Protein AF-A0A960G2E0-F1 (afdb_monomer_lite)

Secondary structure (DSSP, 8-state):
-------------------S-B-TTT--B-------PPP-PPPPPHHHHHHHHHHHHHHHHHHHHHHHHHHHHHHHHHHHHHHHHHHHHHHHHHHHHHHHHHHHS-HHHHHHHHHHHHHHHHTT-

Foldseek 3Di:
DDDDDDDPPPDPDPPDDDPQCADPPPRDRDDPPPPDDPDPDPDQDPVNVVVVVVVVVVVVVVVVVVVVVVVVVVVVVVVVVVVVVVLVVLCVVLVVLCVVCVVVVVNPVSVVVSVVSVVVSVVVD

pLDDT: mean 80.34, std 16.74, range [38.03, 98.5]

Radius of gyration: 35.33 Å; chains: 1; bounding box: 65×40×93 Å

Structure (mmCIF, N/CA/C/O backbone):
data_AF-A0A960G2E0-F1
#
_entry.id   AF-A0A960G2E0-F1
#
loop_
_atom_site.group_PDB
_atom_site.id
_atom_site.type_symbol
_atom_site.label_atom_id
_atom_site.label_alt_id
_atom_site.label_comp_id
_atom_site.label_asym_id
_atom_site.label_entity_id
_atom_site.label_seq_id
_atom_site.pdbx_PDB_ins_code
_atom_site.Cartn_x
_atom_site.Cartn_y
_atom_site.Cartn_z
_atom_site.occupancy
_atom_site.B_iso_or_equiv
_atom_site.auth_seq_id
_atom_site.auth_comp_id
_atom_site.auth_asym_id
_atom_site.auth_atom_id
_atom_site.pdbx_PDB_model_num
ATOM 1 N N . MET A 1 1 ? 35.793 22.614 27.123 1.00 38.03 1 MET A N 1
ATOM 2 C CA . MET A 1 1 ? 36.351 21.886 25.971 1.00 38.03 1 MET A CA 1
ATOM 3 C C . MET A 1 1 ? 36.308 20.424 26.367 1.00 38.03 1 MET A C 1
ATOM 5 O O . MET A 1 1 ? 37.027 20.100 27.298 1.00 38.03 1 MET A O 1
ATOM 9 N N . SER A 1 2 ? 35.412 19.652 25.732 1.00 42.53 2 SER A N 1
ATOM 10 C CA . SER A 1 2 ? 35.364 18.174 25.719 1.00 42.53 2 SER A CA 1
ATOM 11 C C . SER A 1 2 ? 35.078 17.459 27.055 1.00 42.53 2 SER A C 1
ATOM 13 O O . SER A 1 2 ? 35.540 17.889 28.098 1.00 42.53 2 SER A O 1
ATOM 15 N N . GLU A 1 3 ? 34.338 16.358 27.145 1.00 47.69 3 GLU A N 1
ATOM 16 C CA . GLU A 1 3 ? 33.531 15.576 26.203 1.00 47.69 3 GLU A CA 1
ATOM 17 C C . GLU A 1 3 ? 32.685 14.596 27.044 1.00 47.69 3 GLU A C 1
ATOM 19 O O . GLU A 1 3 ? 32.995 14.330 28.204 1.00 47.69 3 GLU A O 1
ATOM 24 N N . PHE A 1 4 ? 31.604 14.117 26.438 1.00 47.75 4 PHE A N 1
ATOM 25 C CA . PHE A 1 4 ? 30.737 13.010 26.841 1.00 47.75 4 PHE A CA 1
ATOM 26 C C . PHE A 1 4 ? 31.494 11.789 27.400 1.00 47.75 4 PHE A C 1
ATOM 28 O O . PHE A 1 4 ? 32.521 11.417 26.845 1.00 47.75 4 PHE A O 1
ATOM 35 N N . ASP A 1 5 ? 30.973 11.152 28.456 1.00 53.62 5 ASP A N 1
ATOM 36 C CA . ASP A 1 5 ? 30.267 9.856 28.376 1.00 53.62 5 ASP A CA 1
ATOM 37 C C . ASP A 1 5 ? 29.982 9.342 29.802 1.00 53.62 5 ASP A C 1
ATOM 39 O O . ASP A 1 5 ? 30.897 8.996 30.550 1.00 53.62 5 ASP A O 1
ATOM 43 N N . GLN A 1 6 ? 28.714 9.314 30.217 1.00 51.78 6 GLN A N 1
ATOM 44 C CA . GLN A 1 6 ? 28.310 8.478 31.345 1.00 51.78 6 GLN A CA 1
ATOM 45 C C . GLN A 1 6 ? 26.922 7.911 31.054 1.00 51.78 6 GLN A C 1
ATOM 47 O O . GLN A 1 6 ? 25.885 8.494 31.363 1.00 51.78 6 GLN A O 1
ATOM 52 N N . ASP A 1 7 ? 26.975 6.797 30.334 1.00 54.59 7 ASP A N 1
ATOM 53 C CA . ASP A 1 7 ? 25.972 5.753 30.174 1.00 54.59 7 ASP A CA 1
ATOM 54 C C . ASP A 1 7 ? 24.976 5.662 31.355 1.00 54.59 7 ASP A C 1
ATOM 56 O O . ASP A 1 7 ? 25.389 5.354 32.477 1.00 54.59 7 ASP A O 1
ATOM 60 N N . PRO A 1 8 ? 23.659 5.882 31.158 1.00 47.94 8 PRO A N 1
ATOM 61 C CA . PRO A 1 8 ? 22.655 5.520 32.143 1.00 47.94 8 PRO A CA 1
ATOM 62 C C . PRO A 1 8 ? 22.248 4.050 31.961 1.00 47.94 8 PRO A C 1
ATOM 64 O O . PRO A 1 8 ? 21.064 3.722 31.907 1.00 47.94 8 PRO A O 1
ATOM 67 N N . GLY A 1 9 ? 23.223 3.145 31.912 1.00 50.69 9 GLY A N 1
ATOM 68 C CA . GLY A 1 9 ? 23.051 1.718 32.166 1.00 50.69 9 GLY A CA 1
ATOM 69 C C . GLY A 1 9 ? 22.855 1.461 33.661 1.00 50.69 9 GLY A C 1
ATOM 70 O O . GLY A 1 9 ? 23.599 0.697 34.271 1.00 50.69 9 GLY A O 1
ATOM 71 N N . ALA A 1 10 ? 21.892 2.148 34.283 1.00 51.44 10 ALA A N 1
ATOM 72 C CA . ALA A 1 10 ? 21.520 1.931 35.673 1.00 51.44 10 ALA A CA 1
ATOM 73 C C . ALA A 1 10 ? 20.707 0.635 35.767 1.00 51.44 10 ALA A C 1
ATOM 75 O O . ALA A 1 10 ? 19.487 0.640 35.640 1.00 51.44 10 ALA A O 1
ATOM 76 N N . GLU A 1 11 ? 21.450 -0.459 35.917 1.00 56.25 11 GLU A N 1
ATOM 77 C CA . GLU A 1 11 ? 21.071 -1.744 36.496 1.00 56.25 11 GLU A CA 1
ATOM 78 C C . GLU A 1 11 ? 19.565 -2.048 36.504 1.00 56.25 11 GLU A C 1
ATOM 80 O O . GLU A 1 11 ? 18.837 -1.724 37.446 1.00 56.25 11 GLU A O 1
ATOM 85 N N . GLU A 1 12 ? 19.108 -2.787 35.489 1.00 60.53 12 GLU A N 1
ATOM 86 C CA . GLU A 1 12 ? 17.936 -3.648 35.639 1.00 60.53 12 GLU A CA 1
ATOM 87 C C . GLU A 1 12 ? 18.272 -4.730 36.676 1.00 60.53 12 GLU A C 1
ATOM 89 O O . GL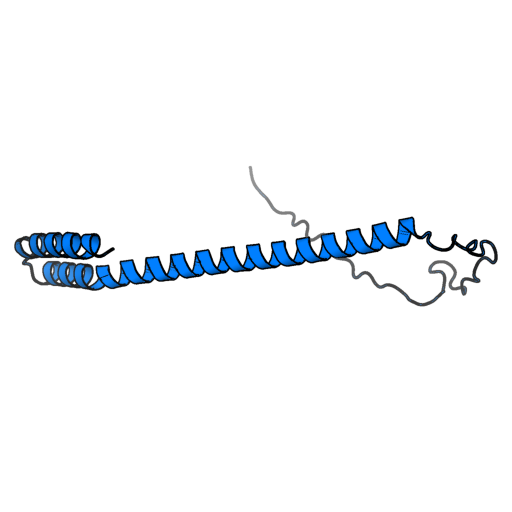U A 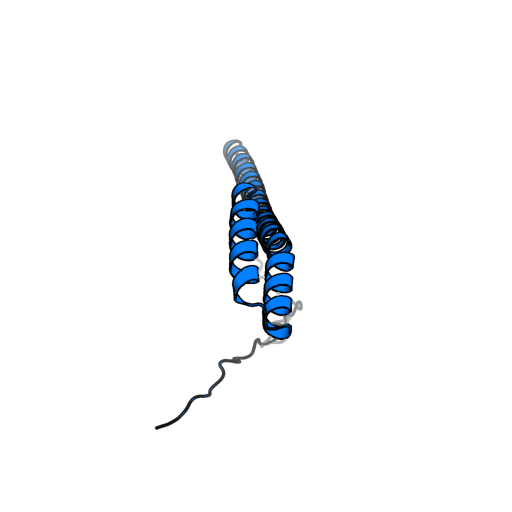1 12 ? 18.653 -5.859 36.359 1.00 60.53 12 GLU A O 1
ATOM 94 N N . GLY A 1 13 ? 18.181 -4.357 37.952 1.00 57.16 13 GLY A N 1
ATOM 95 C CA . GLY A 1 13 ? 18.314 -5.274 39.067 1.00 57.16 13 GLY A CA 1
ATOM 96 C C . GLY A 1 13 ? 17.309 -6.407 38.897 1.00 57.16 13 GLY A C 1
ATOM 97 O O . GLY A 1 13 ? 16.103 -6.178 38.771 1.00 57.16 13 GLY A O 1
ATOM 98 N N . VAL A 1 14 ? 17.807 -7.643 38.881 1.00 63.34 14 VAL A N 1
ATOM 99 C CA . VAL A 1 14 ? 16.985 -8.850 38.800 1.00 63.34 14 VAL A CA 1
ATOM 100 C C . VAL A 1 14 ? 15.958 -8.818 39.932 1.00 63.34 14 VAL A C 1
ATOM 102 O O . VAL A 1 14 ? 16.288 -8.987 41.107 1.00 63.34 14 VAL A O 1
ATOM 105 N N . ARG A 1 15 ? 14.686 -8.602 39.586 1.00 61.41 15 ARG A N 1
ATOM 106 C CA . ARG A 1 15 ? 13.587 -8.560 40.554 1.00 61.41 15 ARG A CA 1
ATOM 107 C C . ARG A 1 15 ? 13.199 -9.981 40.957 1.00 61.41 15 ARG A C 1
ATOM 109 O O . ARG A 1 15 ? 12.254 -10.564 40.427 1.00 61.41 15 ARG A O 1
ATOM 116 N N . VAL A 1 16 ? 13.940 -10.557 41.900 1.00 64.50 16 VAL A N 1
ATOM 117 C CA . VAL A 1 16 ? 13.615 -11.866 42.477 1.00 64.50 16 VAL A CA 1
ATOM 118 C C . VAL A 1 16 ? 12.428 -11.704 43.421 1.00 64.50 16 VAL A C 1
ATOM 120 O O . VAL A 1 16 ? 12.541 -11.161 44.516 1.00 64.50 16 VAL A O 1
ATOM 123 N N . THR A 1 17 ? 11.261 -12.172 42.986 1.00 55.69 17 THR A N 1
ATOM 124 C CA .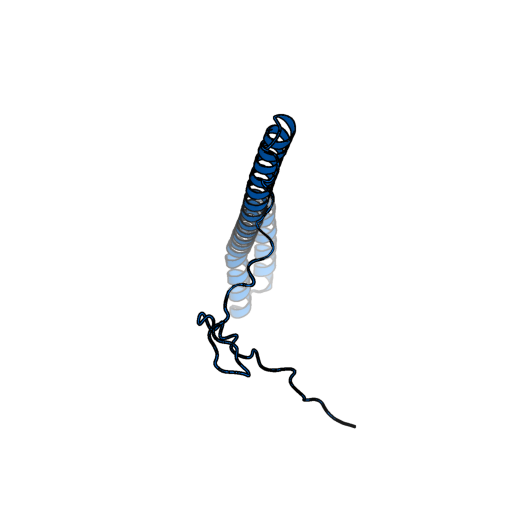 THR A 1 17 ? 10.076 -12.255 43.846 1.00 55.69 17 THR A CA 1
ATOM 125 C C . THR A 1 17 ? 10.190 -13.527 44.686 1.00 55.69 17 THR A C 1
ATOM 127 O O . THR A 1 17 ? 9.893 -14.618 44.192 1.00 55.69 17 THR A O 1
ATOM 130 N N . ASP A 1 18 ? 10.666 -13.417 45.930 1.00 69.69 18 ASP A N 1
ATOM 131 C CA . ASP A 1 18 ? 10.713 -14.562 46.847 1.00 69.69 18 ASP A CA 1
ATOM 132 C C . ASP A 1 18 ? 9.281 -14.959 47.253 1.00 69.69 18 ASP A C 1
ATOM 134 O O . ASP A 1 18 ? 8.505 -14.150 47.762 1.00 69.69 18 ASP A O 1
ATOM 138 N N . LYS A 1 19 ? 8.906 -16.213 46.971 1.00 62.25 19 LYS A N 1
ATOM 139 C CA . LYS A 1 19 ? 7.577 -16.775 47.269 1.00 62.25 19 LYS A CA 1
ATOM 140 C C . LYS A 1 19 ? 7.466 -17.331 48.691 1.00 62.25 19 LYS A C 1
ATOM 142 O O . LYS A 1 19 ? 6.408 -17.841 49.066 1.00 62.25 19 LYS A O 1
ATOM 147 N N . ARG A 1 20 ? 8.539 -17.297 49.480 1.00 69.44 20 ARG A N 1
ATOM 148 C CA . ARG A 1 20 ? 8.524 -17.753 50.869 1.00 69.44 20 ARG A CA 1
ATOM 149 C C . ARG A 1 20 ? 7.835 -16.684 51.711 1.00 69.44 20 ARG A C 1
ATOM 151 O O . ARG A 1 20 ? 8.197 -15.516 51.663 1.00 69.44 20 ARG A O 1
ATOM 158 N N . ARG A 1 21 ? 6.834 -17.082 52.504 1.00 63.78 21 ARG A N 1
ATOM 159 C CA . ARG A 1 21 ? 6.158 -16.223 53.500 1.00 63.78 21 ARG A CA 1
ATOM 160 C C . ARG A 1 21 ? 7.074 -15.938 54.698 1.00 63.78 21 ARG A C 1
ATOM 162 O O . ARG A 1 21 ? 6.665 -16.107 55.840 1.00 63.78 21 ARG A O 1
ATOM 169 N N . ILE A 1 22 ? 8.328 -15.600 54.442 1.00 65.69 22 ILE A N 1
ATOM 170 C CA . ILE A 1 22 ? 9.354 -15.389 55.453 1.00 65.69 22 ILE A CA 1
ATOM 171 C C . ILE A 1 22 ? 9.765 -13.931 55.365 1.00 65.69 22 ILE A C 1
ATOM 173 O O . ILE A 1 22 ? 9.978 -13.395 54.279 1.00 65.69 22 ILE A O 1
ATOM 177 N N . ASP A 1 23 ? 9.804 -13.281 56.514 1.00 69.25 23 ASP A N 1
ATOM 178 C CA . ASP A 1 23 ? 10.197 -11.891 56.594 1.00 69.25 23 ASP A CA 1
ATOM 179 C C . ASP A 1 23 ? 11.716 -11.726 56.365 1.00 69.25 23 ASP A C 1
ATOM 181 O O . ASP A 1 23 ? 12.500 -12.453 56.985 1.00 69.25 23 ASP A O 1
ATOM 185 N N . PRO A 1 24 ? 12.153 -10.806 55.483 1.00 66.31 24 PRO A N 1
ATOM 186 C CA . PRO A 1 24 ? 13.551 -10.711 55.070 1.00 66.31 24 PRO A CA 1
ATOM 187 C C . PRO A 1 24 ? 14.499 -10.165 56.149 1.00 66.31 24 PRO A C 1
ATOM 189 O O . PRO A 1 24 ? 15.700 -10.392 56.033 1.00 66.31 24 PRO A O 1
ATOM 192 N N . GLU A 1 25 ? 14.006 -9.488 57.193 1.00 66.69 25 GLU A N 1
ATOM 193 C CA . GLU A 1 25 ? 14.865 -8.951 58.264 1.00 66.69 25 GLU A CA 1
ATOM 194 C C . GLU A 1 25 ? 14.934 -9.873 59.485 1.00 66.69 25 GLU A C 1
ATOM 196 O O . GLU A 1 25 ? 15.926 -9.885 60.211 1.00 66.69 25 GLU A O 1
ATOM 201 N N . THR A 1 26 ? 13.890 -10.673 59.710 1.00 69.00 26 THR A N 1
ATOM 202 C CA . THR A 1 26 ? 13.737 -11.453 60.950 1.00 69.00 26 THR A CA 1
ATOM 203 C C . THR A 1 26 ? 13.759 -12.966 60.744 1.00 69.00 26 THR A C 1
ATOM 205 O O . THR A 1 26 ? 13.889 -13.710 61.715 1.00 69.00 26 THR A O 1
ATOM 208 N N . GLY A 1 27 ? 13.643 -13.450 59.502 1.00 66.00 27 GLY A N 1
ATOM 209 C CA . GLY A 1 27 ? 13.692 -14.879 59.174 1.00 66.00 27 GLY A CA 1
ATOM 210 C C . GLY A 1 27 ? 12.509 -15.699 59.705 1.00 66.00 27 GLY A C 1
ATOM 211 O O . GLY A 1 27 ? 12.518 -16.925 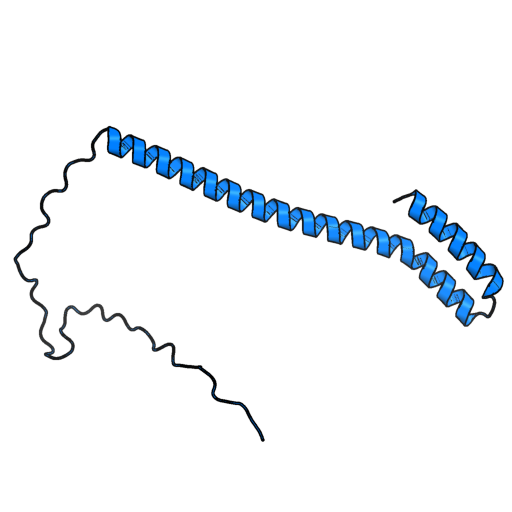59.595 1.00 66.00 27 GLY A O 1
ATOM 212 N N . GLN A 1 28 ? 11.486 -15.051 60.269 1.00 71.25 28 GLN A N 1
ATOM 213 C CA . GLN A 1 28 ? 10.303 -15.714 60.816 1.00 71.25 28 GLN A CA 1
ATOM 214 C C . GLN A 1 28 ? 9.202 -15.858 59.760 1.00 71.25 28 GLN A C 1
ATOM 216 O O . GLN A 1 28 ? 9.072 -15.040 58.845 1.00 71.25 28 GLN A O 1
ATOM 221 N N . VAL A 1 29 ? 8.398 -16.918 59.889 1.00 63.88 29 VAL A N 1
ATOM 222 C CA . VAL A 1 29 ? 7.215 -17.135 59.049 1.00 63.88 29 VAL A CA 1
ATOM 223 C C . VAL A 1 29 ? 6.185 -16.061 59.392 1.00 63.88 29 VAL A C 1
ATOM 225 O O . VAL A 1 29 ? 5.767 -15.952 60.541 1.00 63.88 29 VAL A O 1
ATOM 228 N N . ARG A 1 30 ? 5.766 -15.272 58.399 1.00 63.44 30 ARG A N 1
ATOM 229 C CA . ARG A 1 30 ? 4.692 -14.287 58.557 1.00 63.44 30 ARG A CA 1
ATOM 230 C C . ARG A 1 30 ? 3.390 -15.024 58.858 1.00 63.44 30 ARG A C 1
ATOM 232 O O . ARG A 1 30 ? 2.805 -15.633 57.958 1.00 63.44 30 ARG A O 1
ATOM 239 N N . GLU A 1 31 ? 2.936 -14.964 60.105 1.00 59.84 31 GLU A N 1
ATOM 240 C CA . GLU A 1 31 ? 1.557 -15.312 60.427 1.00 59.84 31 GLU A CA 1
ATOM 241 C C . GLU A 1 31 ? 0.632 -14.275 59.776 1.00 59.84 31 GLU A C 1
ATOM 243 O O . GLU A 1 31 ? 0.898 -13.070 59.857 1.00 59.84 31 GLU A O 1
ATOM 248 N N . PRO A 1 32 ? -0.426 -14.705 59.070 1.00 54.94 32 PRO A N 1
ATOM 249 C CA . PRO A 1 32 ? -1.397 -13.766 58.543 1.00 54.94 32 PRO A CA 1
ATOM 250 C C . PRO A 1 32 ? -2.040 -13.055 59.734 1.00 54.94 32 PRO A C 1
ATOM 252 O O . PRO A 1 32 ? -2.635 -13.701 60.593 1.00 54.94 32 PRO A O 1
ATOM 255 N N . VAL A 1 33 ? -1.922 -11.728 59.781 1.00 55.78 33 VAL A N 1
ATOM 256 C CA . VAL A 1 33 ? -2.738 -10.884 60.658 1.00 55.78 33 VAL A CA 1
ATOM 257 C C . VAL A 1 33 ? -4.202 -11.248 60.421 1.00 55.78 33 VAL A C 1
ATOM 259 O O . VAL A 1 33 ? -4.793 -10.911 59.395 1.00 55.78 33 VAL A O 1
ATOM 262 N N . ALA A 1 34 ? -4.769 -12.007 61.357 1.00 55.78 34 ALA A N 1
ATOM 263 C CA . ALA A 1 34 ? -6.177 -12.345 61.393 1.00 55.78 34 ALA A CA 1
ATOM 264 C C . ALA A 1 34 ? -6.943 -11.076 61.768 1.00 55.78 34 ALA A C 1
ATOM 266 O O . ALA A 1 34 ? -7.120 -10.770 62.944 1.00 55.78 34 ALA A O 1
ATOM 267 N N . GLY A 1 35 ? -7.330 -10.291 60.767 1.00 58.38 35 GLY A N 1
ATOM 268 C CA . GLY A 1 35 ? -8.026 -9.044 61.051 1.00 58.38 35 GLY A CA 1
ATOM 269 C C . GLY A 1 35 ? -8.234 -8.114 59.874 1.00 58.38 35 GLY A C 1
ATOM 270 O O . GLY A 1 35 ? -8.008 -6.933 60.054 1.00 58.38 35 GLY A O 1
ATOM 271 N N . VAL A 1 36 ? -8.650 -8.627 58.713 1.00 54.06 36 VAL A N 1
ATOM 272 C CA . VAL A 1 36 ? -9.738 -8.055 57.896 1.00 54.06 36 VAL A CA 1
ATOM 273 C C . VAL A 1 36 ? -10.238 -9.212 57.028 1.00 54.06 36 VAL A C 1
ATOM 275 O O . VAL A 1 36 ? -9.593 -9.591 56.051 1.00 54.06 36 VAL A O 1
ATOM 278 N N . ALA A 1 37 ? -11.340 -9.853 57.416 1.00 57.47 37 ALA A N 1
ATOM 279 C CA . ALA A 1 37 ? -12.062 -10.680 56.457 1.00 57.47 37 ALA A CA 1
ATOM 280 C C . ALA A 1 37 ? -12.580 -9.725 55.368 1.00 57.47 37 ALA A C 1
ATOM 282 O O . ALA A 1 37 ? -13.146 -8.694 55.737 1.00 57.47 37 ALA A O 1
ATOM 283 N N . PRO A 1 38 ? -12.365 -9.993 54.068 1.00 61.03 38 PRO A N 1
ATOM 284 C CA . PRO A 1 38 ? -12.993 -9.185 53.034 1.00 61.03 38 PRO A CA 1
ATOM 285 C C . PRO A 1 38 ? -14.503 -9.248 53.264 1.00 61.03 38 PRO A C 1
ATOM 287 O O . PRO A 1 38 ? -15.081 -10.337 53.282 1.00 61.03 38 PRO A O 1
ATOM 290 N N . GLU A 1 39 ? -15.121 -8.094 53.520 1.00 62.94 39 GLU A N 1
ATOM 291 C CA . GLU A 1 39 ? -16.575 -7.997 53.570 1.00 62.94 39 GLU A CA 1
ATOM 292 C C . GLU A 1 39 ? -17.148 -8.552 52.259 1.00 62.94 39 GLU A C 1
ATOM 294 O O . GLU A 1 39 ? -16.533 -8.366 51.199 1.00 62.94 39 GLU A O 1
ATOM 299 N N . PRO A 1 40 ? -18.287 -9.266 52.305 1.00 63.25 40 PRO A N 1
ATOM 300 C CA . PRO A 1 40 ? -18.916 -9.760 51.092 1.00 63.25 40 PRO A CA 1
ATOM 301 C C . PRO A 1 40 ? -19.193 -8.562 50.182 1.00 63.25 40 PRO A C 1
ATOM 303 O O . PRO A 1 40 ? -19.962 -7.668 50.532 1.00 63.25 40 PRO A O 1
ATOM 306 N N . SER A 1 41 ? -18.520 -8.523 49.030 1.00 70.06 41 SER A N 1
ATOM 307 C CA . SER A 1 41 ? -18.834 -7.530 48.008 1.00 70.06 41 SER A CA 1
ATOM 308 C C . SER A 1 41 ? -20.287 -7.731 47.577 1.00 70.06 41 SER A C 1
ATOM 310 O O . SER A 1 41 ? -20.707 -8.885 47.439 1.00 70.06 41 SER A O 1
ATOM 312 N N . PRO A 1 42 ? -21.062 -6.647 47.399 1.00 75.62 42 PRO A N 1
ATOM 313 C CA . PRO A 1 42 ? -22.440 -6.757 46.946 1.00 75.62 42 PRO A CA 1
ATOM 314 C C . PRO A 1 42 ? -22.485 -7.542 45.631 1.00 75.62 42 PRO A C 1
ATOM 316 O O . PRO A 1 42 ? -21.616 -7.371 44.773 1.00 75.62 42 PRO A O 1
ATOM 319 N N . GLU A 1 43 ? -23.472 -8.431 45.495 1.00 77.25 43 GLU A N 1
ATOM 320 C CA . GLU A 1 43 ? -23.686 -9.146 44.238 1.00 77.25 43 GLU A CA 1
ATOM 321 C C . GLU A 1 43 ? -23.911 -8.129 43.110 1.00 77.25 43 GLU A C 1
ATOM 323 O O . GLU A 1 43 ? -24.607 -7.130 43.331 1.00 77.25 43 GLU A O 1
ATOM 328 N N . PRO A 1 44 ? -23.312 -8.342 41.924 1.00 76.00 44 PRO A N 1
ATOM 329 C CA . PRO A 1 44 ? -23.419 -7.389 40.831 1.00 76.00 44 PRO A CA 1
ATOM 330 C C . PRO A 1 44 ? -24.888 -7.196 40.462 1.00 76.00 44 PRO A C 1
ATOM 332 O O . PRO A 1 44 ? -25.631 -8.161 40.261 1.00 76.00 44 PRO A O 1
ATOM 335 N N . SER A 1 45 ? -25.306 -5.938 40.375 1.00 88.12 45 SER A N 1
ATOM 336 C CA . SER A 1 45 ? -26.658 -5.598 39.957 1.00 88.12 45 SER A CA 1
ATOM 337 C C . SER A 1 45 ? -26.861 -5.903 38.467 1.00 88.12 45 SER A C 1
ATOM 339 O O . SER A 1 45 ? -25.914 -6.066 37.693 1.00 88.12 45 SER A O 1
ATOM 341 N N . ALA A 1 46 ? -28.120 -5.940 38.025 1.00 87.19 46 ALA A N 1
ATOM 342 C CA . ALA A 1 46 ? -28.441 -6.070 36.602 1.00 87.19 46 ALA A CA 1
ATOM 343 C C . ALA A 1 46 ? -27.884 -4.905 35.755 1.00 87.19 46 ALA A C 1
ATOM 345 O O . ALA A 1 46 ? -27.668 -5.065 34.553 1.00 87.19 46 ALA A O 1
ATOM 346 N N . GLU A 1 47 ? -27.655 -3.743 36.370 1.00 90.31 47 GLU A N 1
ATOM 347 C CA . GLU A 1 47 ? -27.026 -2.582 35.738 1.00 90.31 47 GLU A CA 1
ATOM 348 C C . GLU A 1 47 ? -25.514 -2.804 35.580 1.00 90.31 47 GLU A C 1
ATOM 350 O O . GLU A 1 47 ? -24.976 -2.577 34.496 1.00 90.31 47 GLU A O 1
ATOM 355 N N . ASP A 1 48 ? -24.844 -3.354 36.598 1.00 91.19 48 ASP A N 1
ATOM 356 C CA . ASP A 1 48 ? -23.414 -3.697 36.536 1.00 91.19 48 ASP A CA 1
ATOM 357 C C . ASP A 1 48 ? -23.126 -4.747 35.454 1.00 91.19 48 ASP A C 1
ATOM 359 O O . ASP A 1 48 ? -22.132 -4.649 34.731 1.00 91.19 48 ASP A O 1
ATOM 363 N N . ALA A 1 49 ? -24.021 -5.727 35.296 1.00 91.31 49 ALA A N 1
ATOM 364 C CA . ALA A 1 49 ? -23.922 -6.734 34.243 1.00 91.31 49 ALA A CA 1
ATOM 365 C C . ALA A 1 49 ? -24.017 -6.115 32.835 1.00 91.31 49 ALA A C 1
ATOM 367 O O . ALA A 1 49 ? -23.209 -6.445 31.966 1.00 91.31 49 ALA A O 1
ATOM 368 N N . GLN A 1 50 ? -24.947 -5.177 32.619 1.00 92.62 50 GLN A N 1
ATOM 369 C CA . GLN A 1 50 ? -25.085 -4.463 31.341 1.00 92.62 50 GLN A CA 1
ATOM 370 C C . GLN A 1 50 ? -23.867 -3.581 31.044 1.00 92.62 50 GLN A C 1
ATOM 372 O O . GLN A 1 50 ? -23.378 -3.549 29.915 1.00 92.62 50 GLN A O 1
ATOM 377 N N . VAL A 1 51 ? -23.336 -2.885 32.053 1.00 95.56 51 VAL A N 1
ATOM 378 C CA . VAL A 1 51 ? -22.116 -2.079 31.902 1.00 95.56 51 VAL A CA 1
ATOM 379 C C . VAL A 1 51 ? -20.920 -2.964 31.548 1.00 95.56 51 VAL A C 1
ATOM 381 O O . VAL A 1 51 ? -20.124 -2.597 30.679 1.00 95.56 51 VAL A O 1
ATOM 384 N N . ALA A 1 52 ? -20.795 -4.135 32.175 1.00 94.81 52 ALA A N 1
ATOM 385 C CA . ALA A 1 52 ? -19.733 -5.089 31.872 1.00 94.81 52 ALA A CA 1
ATOM 386 C C . ALA A 1 52 ? -19.831 -5.625 30.434 1.00 94.81 52 ALA A C 1
ATOM 388 O O . ALA A 1 52 ? -18.817 -5.668 29.736 1.00 94.81 52 ALA A O 1
ATOM 389 N N . GLU A 1 53 ? -21.035 -5.970 29.969 1.00 95.38 53 GLU A N 1
ATOM 390 C CA . GLU A 1 53 ? -21.285 -6.424 28.595 1.00 95.38 53 GLU A CA 1
ATOM 391 C C . GLU A 1 53 ? -20.906 -5.350 27.567 1.00 95.38 53 GLU A C 1
ATOM 393 O O . GLU A 1 53 ? -20.082 -5.594 26.684 1.00 95.38 53 GLU A O 1
ATOM 398 N N . LEU A 1 54 ? -21.414 -4.125 27.735 1.00 97.44 54 LEU A N 1
ATOM 399 C CA . LEU A 1 54 ? -21.098 -3.006 26.842 1.00 97.44 54 LEU A CA 1
ATOM 400 C C . LEU A 1 54 ? -19.601 -2.676 26.843 1.00 97.44 54 LEU A C 1
ATOM 402 O O . LEU A 1 54 ? -19.028 -2.352 25.801 1.00 97.44 54 LEU A O 1
ATOM 406 N N . THR A 1 55 ? -18.945 -2.778 28.001 1.00 97.25 55 THR A N 1
ATOM 407 C CA . THR A 1 55 ? -17.496 -2.574 28.108 1.00 97.25 55 THR A CA 1
ATOM 408 C C . THR A 1 55 ? -16.734 -3.651 27.342 1.00 97.25 55 THR A C 1
ATOM 410 O O . THR A 1 55 ? -15.790 -3.329 26.619 1.00 97.25 55 THR A O 1
ATOM 413 N N . ALA A 1 56 ? -17.148 -4.914 27.456 1.00 97.62 56 ALA A N 1
ATOM 414 C CA . ALA A 1 56 ? -16.546 -6.015 26.715 1.00 97.62 56 ALA A CA 1
ATOM 415 C C . ALA A 1 56 ? -16.716 -5.832 25.198 1.00 97.62 56 ALA A C 1
ATOM 417 O O . ALA A 1 56 ? -15.755 -6.008 24.444 1.00 97.62 56 ALA A O 1
ATOM 418 N N . ASP A 1 57 ? -17.893 -5.397 24.748 1.00 97.88 57 ASP A N 1
ATOM 419 C CA . ASP A 1 57 ? -18.141 -5.109 23.336 1.00 97.88 57 ASP A CA 1
ATOM 420 C C . ASP A 1 57 ? -1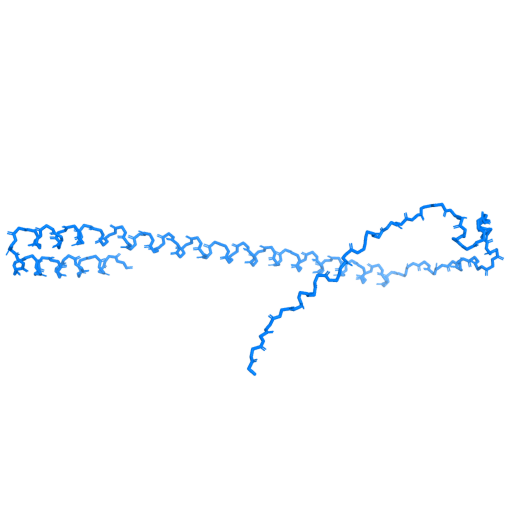7.301 -3.940 22.817 1.00 97.88 57 ASP A C 1
ATOM 422 O O . ASP A 1 57 ? -16.687 -4.043 21.752 1.00 97.88 57 ASP A O 1
ATOM 426 N N . LEU A 1 58 ? -17.194 -2.849 23.581 1.00 98.19 58 LEU A N 1
ATOM 427 C CA . LEU A 1 58 ? -16.329 -1.725 23.220 1.00 98.19 58 LEU A CA 1
ATOM 428 C C . LEU A 1 58 ? -14.861 -2.144 23.135 1.00 98.19 58 LEU A C 1
ATOM 430 O O . LEU A 1 58 ? -14.164 -1.753 22.195 1.00 98.19 58 LEU A O 1
ATOM 434 N N . GLN A 1 59 ? -14.382 -2.956 24.079 1.00 97.94 59 GLN A N 1
ATOM 435 C CA . GLN A 1 59 ? -13.020 -3.489 24.048 1.00 97.94 59 GLN A CA 1
ATOM 436 C C . GLN A 1 59 ? -12.795 -4.363 22.813 1.00 97.94 59 GLN A C 1
ATOM 438 O O . GLN A 1 59 ? -11.779 -4.209 22.129 1.00 97.94 59 GLN A O 1
ATOM 443 N N . ARG A 1 60 ? -13.760 -5.227 22.482 1.00 98.25 60 ARG A N 1
ATOM 444 C CA . ARG A 1 60 ? -13.704 -6.084 21.296 1.00 98.25 60 ARG A CA 1
ATOM 445 C C . ARG A 1 60 ? -13.647 -5.261 20.011 1.00 98.25 60 ARG A C 1
ATOM 447 O O . ARG A 1 60 ? -12.722 -5.444 19.223 1.00 98.25 60 ARG A O 1
ATOM 454 N N . VAL A 1 61 ? -14.562 -4.311 19.823 1.00 98.06 61 VAL A N 1
ATOM 455 C CA . VAL A 1 61 ? -14.594 -3.448 18.628 1.00 98.06 61 VAL A CA 1
ATOM 456 C C . VAL A 1 61 ? -13.329 -2.596 18.524 1.00 98.06 61 VAL A C 1
ATOM 458 O O . VAL A 1 61 ? -12.773 -2.437 17.438 1.00 98.06 61 VAL A O 1
ATOM 461 N N . THR A 1 62 ? -12.816 -2.094 19.649 1.00 97.50 62 THR A N 1
ATOM 462 C CA . THR A 1 62 ? -11.556 -1.337 19.676 1.00 97.50 62 THR A CA 1
ATOM 463 C C . THR A 1 62 ? -10.380 -2.202 19.225 1.00 97.50 62 THR A C 1
ATOM 465 O O . THR A 1 62 ? -9.557 -1.760 18.419 1.00 97.50 62 THR A O 1
ATOM 468 N N . ALA A 1 63 ? -10.312 -3.450 19.695 1.00 98.31 63 ALA A N 1
ATOM 469 C CA . ALA A 1 63 ? -9.283 -4.398 19.284 1.00 98.31 63 ALA A CA 1
ATOM 470 C C . ALA A 1 63 ? -9.408 -4.767 17.796 1.00 98.31 63 ALA A C 1
ATOM 472 O O . ALA A 1 63 ? -8.409 -4.766 17.072 1.00 98.31 63 ALA A O 1
ATOM 473 N N . GLU A 1 64 ? -10.624 -5.029 17.312 1.00 98.38 64 GLU A N 1
ATOM 474 C CA . GLU A 1 64 ? -10.900 -5.289 15.895 1.00 98.38 64 GLU A CA 1
ATOM 475 C C . GLU A 1 64 ? -10.469 -4.108 15.016 1.00 98.38 64 GLU A C 1
ATOM 477 O O . GLU A 1 64 ? -9.768 -4.301 14.019 1.00 98.38 64 GLU A O 1
ATOM 482 N N . TYR A 1 65 ? -10.795 -2.878 15.419 1.00 98.38 65 TYR A N 1
ATOM 483 C CA . TYR A 1 65 ? -10.398 -1.671 14.700 1.00 98.38 65 TYR A CA 1
ATOM 484 C C . TYR A 1 65 ? -8.878 -1.469 14.692 1.00 98.38 65 TYR A C 1
ATOM 486 O O . TYR A 1 65 ? -8.294 -1.181 13.643 1.00 98.38 65 TYR A O 1
ATOM 494 N N . ALA A 1 66 ? -8.207 -1.667 15.831 1.00 98.38 66 ALA A N 1
ATOM 495 C CA . ALA A 1 66 ? -6.751 -1.576 15.916 1.00 98.38 66 ALA A CA 1
ATOM 496 C C . ALA A 1 66 ? -6.062 -2.593 14.988 1.00 98.38 66 ALA A C 1
ATOM 498 O O . ALA A 1 66 ? -5.113 -2.245 14.276 1.00 98.38 66 ALA A O 1
ATOM 499 N N . ASN A 1 67 ? -6.578 -3.825 14.942 1.00 98.38 67 ASN A N 1
ATOM 500 C CA . ASN A 1 67 ? -6.099 -4.875 14.046 1.00 98.38 67 ASN A CA 1
ATOM 501 C C . ASN A 1 67 ? -6.357 -4.539 12.572 1.00 98.38 67 ASN A C 1
ATOM 503 O O . ASN A 1 67 ? -5.455 -4.688 11.744 1.00 98.38 67 ASN A O 1
ATOM 507 N N . TYR A 1 68 ? -7.554 -4.047 12.245 1.00 98.25 68 TYR A N 1
ATOM 508 C CA . TYR A 1 68 ? -7.900 -3.609 10.896 1.00 98.25 68 TYR A CA 1
ATOM 509 C C . TYR A 1 68 ? -6.973 -2.493 10.415 1.00 98.25 68 TYR A C 1
ATOM 511 O O . TYR A 1 68 ? -6.371 -2.625 9.351 1.00 98.25 68 TYR A O 1
ATOM 519 N N . ARG A 1 69 ? -6.785 -1.438 11.217 1.00 98.38 69 ARG A N 1
ATOM 520 C CA . ARG A 1 69 ? -5.890 -0.321 10.885 1.00 98.38 69 ARG A CA 1
ATOM 521 C C . ARG A 1 69 ? -4.469 -0.812 10.617 1.00 98.38 69 ARG A C 1
ATOM 523 O O . ARG A 1 69 ? -3.907 -0.513 9.571 1.00 98.38 69 ARG A O 1
ATOM 530 N N . LYS A 1 70 ? -3.927 -1.650 11.510 1.00 98.25 70 LYS A N 1
ATOM 531 C CA . LYS A 1 70 ? -2.587 -2.236 11.347 1.00 98.25 70 LYS A CA 1
ATOM 532 C C . LYS A 1 70 ? -2.465 -3.060 10.062 1.00 98.25 70 LYS A C 1
ATOM 534 O O . LYS A 1 70 ? -1.407 -3.060 9.438 1.00 98.25 70 LYS A O 1
ATOM 539 N N . ARG A 1 71 ? -3.521 -3.785 9.676 1.00 98.12 71 ARG A N 1
ATOM 540 C CA . ARG A 1 71 ? -3.554 -4.532 8.413 1.00 98.12 71 ARG A CA 1
ATOM 541 C C . ARG A 1 71 ? -3.561 -3.583 7.217 1.00 98.12 71 ARG A C 1
ATOM 543 O O . ARG A 1 71 ? -2.691 -3.708 6.370 1.00 98.12 71 ARG A O 1
ATOM 550 N N . VAL A 1 72 ? -4.466 -2.607 7.200 1.00 98.50 72 VAL A N 1
ATOM 551 C CA . VAL A 1 72 ? -4.581 -1.626 6.111 1.00 98.50 72 VAL A CA 1
ATOM 552 C C . VAL A 1 72 ? -3.283 -0.855 5.900 1.00 98.50 72 VAL A C 1
ATOM 554 O O . VAL A 1 72 ? -2.880 -0.660 4.759 1.00 98.50 72 VAL A O 1
ATOM 557 N N . ASP A 1 73 ? -2.608 -0.437 6.968 1.00 97.81 73 ASP A N 1
ATOM 558 C CA . ASP A 1 73 ? -1.350 0.302 6.843 1.00 97.81 73 ASP A CA 1
ATOM 559 C C . ASP A 1 73 ? -0.239 -0.569 6.232 1.00 97.81 73 ASP A C 1
ATOM 561 O O . ASP A 1 73 ? 0.501 -0.108 5.363 1.00 97.81 73 ASP A O 1
ATOM 565 N N . ARG A 1 74 ? -0.169 -1.857 6.601 1.00 97.88 74 ARG A N 1
ATOM 566 C CA . ARG A 1 74 ? 0.753 -2.817 5.970 1.00 97.88 74 ARG A CA 1
ATOM 567 C C . ARG A 1 74 ? 0.412 -3.054 4.499 1.00 97.88 74 ARG A C 1
ATOM 569 O O . ARG A 1 74 ? 1.313 -3.112 3.662 1.00 97.88 74 ARG A O 1
ATOM 576 N N . ASP A 1 75 ? -0.870 -3.192 4.187 1.00 98.00 75 ASP A N 1
ATOM 577 C CA . ASP A 1 75 ? -1.335 -3.439 2.823 1.00 98.00 75 ASP A CA 1
ATOM 578 C C . ASP A 1 75 ? -1.045 -2.222 1.934 1.00 98.00 75 ASP A C 1
ATOM 580 O O . ASP A 1 75 ? -0.529 -2.375 0.832 1.00 98.00 75 ASP A O 1
ATOM 584 N N . ARG A 1 76 ? -1.271 -1.001 2.439 1.00 97.94 76 ARG A N 1
ATOM 585 C CA . ARG A 1 76 ? -0.891 0.249 1.761 1.00 97.94 76 ARG A CA 1
ATOM 586 C C . ARG A 1 76 ? 0.601 0.308 1.473 1.00 97.94 76 ARG A C 1
ATOM 588 O O . ARG A 1 76 ? 0.974 0.650 0.356 1.00 97.94 76 ARG A O 1
ATOM 595 N N . GLN A 1 77 ? 1.443 -0.043 2.447 1.00 97.19 77 GLN A N 1
ATOM 596 C CA . GLN A 1 77 ? 2.887 -0.100 2.222 1.00 97.19 77 GLN A CA 1
ATOM 597 C C . GLN A 1 77 ? 3.232 -1.111 1.124 1.00 97.19 77 GLN A C 1
ATOM 599 O O . GLN A 1 77 ? 3.967 -0.781 0.203 1.00 97.19 77 GLN A O 1
ATOM 604 N N . SER A 1 78 ? 2.626 -2.297 1.164 1.00 97.81 78 SER A N 1
ATOM 605 C CA . SER A 1 78 ? 2.868 -3.350 0.169 1.00 97.81 78 SER A CA 1
ATOM 606 C C . SER A 1 78 ? 2.440 -2.924 -1.241 1.00 97.81 78 SER A C 1
ATOM 608 O O . SER A 1 78 ? 3.135 -3.206 -2.213 1.00 97.81 78 SER A O 1
ATOM 610 N N . VAL A 1 79 ? 1.314 -2.213 -1.364 1.00 98.06 79 VAL A N 1
ATOM 611 C CA . VAL A 1 79 ? 0.848 -1.645 -2.638 1.00 98.06 79 VAL A CA 1
ATOM 612 C C . VAL A 1 79 ? 1.797 -0.555 -3.134 1.00 98.06 79 VAL A C 1
ATOM 614 O O . VAL A 1 79 ? 2.119 -0.542 -4.319 1.00 98.06 79 VAL A O 1
ATOM 617 N N . ASN A 1 80 ? 2.279 0.324 -2.250 1.00 97.06 80 ASN A N 1
ATOM 618 C CA . ASN A 1 80 ? 3.263 1.346 -2.611 1.00 97.06 80 ASN A CA 1
ATOM 619 C C . ASN A 1 80 ? 4.574 0.719 -3.100 1.00 97.06 80 ASN A C 1
ATOM 621 O O . ASN A 1 80 ? 5.101 1.143 -4.125 1.00 97.06 80 ASN A O 1
ATOM 625 N N . ASP A 1 81 ? 5.069 -0.310 -2.410 1.00 97.56 81 ASP A N 1
ATOM 626 C CA . ASP A 1 81 ? 6.294 -1.016 -2.789 1.00 97.56 81 ASP A CA 1
ATOM 627 C C . ASP A 1 81 ? 6.132 -1.710 -4.148 1.00 97.56 81 ASP A C 1
ATOM 629 O O . ASP A 1 81 ? 7.009 -1.613 -5.008 1.00 97.56 81 ASP A O 1
ATOM 633 N N . LEU A 1 82 ? 4.986 -2.360 -4.381 1.00 97.44 82 LEU A N 1
ATOM 634 C CA . LEU A 1 82 ? 4.679 -3.000 -5.659 1.00 97.44 82 LEU A CA 1
ATOM 635 C C . LEU A 1 82 ? 4.557 -1.977 -6.798 1.00 97.44 82 LEU A C 1
ATOM 637 O O . LEU A 1 82 ? 5.088 -2.206 -7.883 1.00 97.44 82 LEU A O 1
ATOM 641 N N . ALA A 1 83 ? 3.892 -0.845 -6.556 1.00 96.06 83 ALA A N 1
ATOM 642 C CA . ALA A 1 83 ? 3.768 0.232 -7.533 1.00 96.06 83 ALA A CA 1
ATOM 643 C C . ALA A 1 83 ? 5.140 0.836 -7.872 1.00 96.06 83 ALA A C 1
ATOM 645 O O . ALA A 1 83 ? 5.466 1.004 -9.047 1.00 96.06 83 ALA A O 1
ATOM 646 N N . ALA A 1 84 ? 5.981 1.092 -6.865 1.00 96.31 84 ALA A N 1
ATOM 647 C CA . ALA A 1 84 ? 7.345 1.569 -7.071 1.00 96.31 84 ALA A CA 1
ATOM 648 C C . ALA A 1 84 ? 8.180 0.561 -7.877 1.00 96.31 84 ALA A C 1
ATOM 650 O O . ALA A 1 84 ? 8.860 0.945 -8.829 1.00 96.31 84 ALA A O 1
ATOM 651 N N . ALA A 1 85 ? 8.090 -0.731 -7.547 1.00 97.06 85 ALA A N 1
ATOM 652 C CA . ALA A 1 85 ? 8.778 -1.790 -8.279 1.00 97.06 85 ALA A CA 1
ATOM 653 C C . ALA A 1 85 ? 8.326 -1.871 -9.746 1.00 97.06 85 ALA A C 1
ATOM 655 O O . ALA A 1 85 ? 9.168 -2.034 -10.631 1.00 97.06 85 ALA A O 1
ATOM 656 N N . ALA A 1 86 ? 7.027 -1.716 -10.018 1.00 95.50 86 ALA A N 1
ATOM 657 C CA . ALA A 1 86 ? 6.491 -1.695 -11.377 1.00 95.50 86 ALA A CA 1
ATOM 658 C C . ALA A 1 86 ? 7.053 -0.516 -12.189 1.00 95.50 86 ALA A C 1
ATOM 660 O O . ALA A 1 86 ? 7.579 -0.724 -13.280 1.00 95.50 86 ALA A O 1
ATOM 661 N N . VAL A 1 87 ? 7.038 0.699 -11.628 1.00 94.81 87 VAL A N 1
ATOM 662 C CA . VAL A 1 87 ? 7.594 1.891 -12.293 1.00 94.81 87 VAL A CA 1
ATOM 663 C C . VAL A 1 87 ? 9.087 1.720 -12.575 1.00 94.81 87 VAL A C 1
ATOM 665 O O . VAL A 1 87 ? 9.531 1.961 -13.694 1.00 94.81 87 VAL A O 1
ATOM 668 N N . VAL A 1 88 ? 9.872 1.272 -11.590 1.00 95.81 88 VAL A N 1
ATOM 669 C CA . VAL A 1 88 ? 11.314 1.044 -11.779 1.00 95.81 88 VAL A CA 1
ATOM 670 C C . VAL A 1 88 ? 11.567 -0.004 -12.862 1.00 95.81 88 VAL A C 1
ATOM 672 O O . VAL A 1 88 ? 12.445 0.197 -13.698 1.00 95.81 88 VAL A O 1
ATOM 675 N N . SER A 1 89 ? 10.782 -1.083 -12.890 1.00 95.69 89 SER A N 1
ATOM 676 C CA . SER A 1 89 ? 10.921 -2.147 -13.891 1.00 95.69 89 SER A CA 1
ATOM 677 C C . SER A 1 89 ? 10.700 -1.634 -15.315 1.00 95.69 89 SER A C 1
ATOM 679 O O . SER A 1 89 ? 11.465 -1.982 -16.210 1.00 95.69 89 SER A O 1
ATOM 681 N N . GLU A 1 90 ? 9.717 -0.755 -15.522 1.00 94.19 90 GLU A N 1
ATOM 682 C CA . GLU A 1 90 ? 9.458 -0.129 -16.827 1.00 94.19 90 GLU A CA 1
ATOM 683 C C . GLU A 1 90 ? 10.544 0.883 -17.241 1.00 94.19 90 GLU A C 1
ATOM 685 O O . GLU A 1 90 ? 10.746 1.131 -18.431 1.00 94.19 90 GLU A O 1
ATOM 690 N N . LEU A 1 91 ? 11.268 1.467 -16.279 1.00 93.94 91 LEU A N 1
ATOM 691 C CA . LEU A 1 91 ? 12.364 2.405 -16.548 1.00 93.94 91 LEU A CA 1
ATOM 692 C C . LEU A 1 91 ? 13.704 1.712 -16.848 1.00 93.94 91 LEU A C 1
ATOM 694 O O . LEU A 1 91 ? 14.566 2.326 -17.480 1.00 93.94 91 LEU A O 1
ATOM 698 N N . LEU A 1 92 ? 13.900 0.453 -16.436 1.00 94.12 92 LEU A N 1
ATOM 699 C CA . LEU A 1 92 ? 15.158 -0.282 -16.650 1.00 94.12 92 LEU A CA 1
ATOM 700 C C . LEU A 1 92 ? 15.600 -0.340 -18.126 1.00 94.12 92 LEU A C 1
ATOM 702 O O . LEU A 1 92 ? 16.747 0.025 -18.389 1.00 94.12 92 LEU A O 1
ATOM 706 N N . PRO A 1 93 ? 14.736 -0.679 -19.107 1.00 91.50 93 PRO A N 1
ATOM 707 C CA . PRO A 1 93 ? 15.140 -0.720 -20.515 1.00 91.50 93 PRO A CA 1
ATOM 708 C C . PRO A 1 93 ? 15.651 0.630 -21.032 1.00 91.50 93 PRO A C 1
ATOM 710 O O . PRO A 1 93 ? 16.588 0.693 -21.822 1.00 91.50 93 PRO A O 1
ATOM 713 N N . ILE A 1 94 ? 15.068 1.728 -20.544 1.00 90.75 94 ILE A N 1
ATOM 714 C CA . ILE A 1 94 ? 15.451 3.091 -20.925 1.00 90.75 94 ILE A CA 1
ATOM 715 C C . ILE A 1 94 ? 16.857 3.416 -20.399 1.00 90.75 94 ILE A C 1
ATOM 717 O O . ILE A 1 94 ? 17.675 4.019 -21.099 1.00 90.75 94 ILE A O 1
ATOM 721 N N . LEU A 1 95 ? 17.155 2.998 -19.165 1.00 90.00 95 LEU A N 1
ATOM 722 C CA . LEU A 1 95 ? 18.485 3.136 -18.569 1.00 90.00 95 LEU A CA 1
ATOM 723 C C . LEU A 1 95 ? 19.528 2.279 -19.302 1.00 90.00 95 LEU A C 1
ATOM 725 O O . LEU A 1 95 ? 20.650 2.747 -19.522 1.00 90.00 95 LEU A O 1
ATOM 729 N N . ASP A 1 96 ? 19.156 1.070 -19.724 1.00 90.06 96 ASP A N 1
ATOM 730 C CA . ASP A 1 96 ? 20.019 0.185 -20.511 1.00 90.06 96 ASP A CA 1
ATOM 731 C C . ASP A 1 96 ? 20.355 0.793 -21.883 1.00 90.06 96 ASP A C 1
ATOM 733 O O . ASP A 1 96 ? 21.524 0.824 -22.284 1.00 90.06 96 ASP A O 1
ATOM 737 N N . ASP A 1 97 ? 19.367 1.369 -22.573 1.00 87.75 97 ASP A N 1
ATOM 738 C CA . ASP A 1 97 ? 19.565 2.048 -23.858 1.00 87.75 97 ASP A CA 1
ATOM 739 C C . ASP A 1 97 ? 20.461 3.290 -23.730 1.00 87.75 97 ASP A C 1
ATOM 741 O O . ASP A 1 97 ? 21.357 3.514 -24.555 1.00 87.75 97 ASP A O 1
ATOM 745 N N . LEU A 1 98 ? 20.287 4.076 -22.662 1.00 85.88 98 LEU A N 1
ATOM 746 C CA . LEU A 1 98 ? 21.159 5.213 -22.350 1.00 85.88 98 LEU A CA 1
ATOM 747 C C . LEU A 1 98 ? 22.605 4.775 -22.109 1.00 85.88 98 LEU A C 1
ATOM 749 O O . LEU A 1 98 ? 23.540 5.405 -22.618 1.00 85.88 98 LEU A O 1
ATOM 753 N N . ARG A 1 99 ? 22.801 3.694 -21.347 1.00 86.19 99 ARG A N 1
ATOM 754 C CA . ARG A 1 99 ? 24.130 3.136 -21.091 1.00 86.19 99 ARG A CA 1
ATOM 755 C C . ARG A 1 99 ? 24.789 2.684 -22.391 1.00 86.19 99 ARG A C 1
ATOM 757 O O . ARG A 1 99 ? 25.928 3.071 -22.658 1.00 86.19 99 ARG A O 1
ATOM 764 N N . ARG A 1 100 ? 24.055 1.949 -23.230 1.00 85.44 100 ARG A N 1
ATOM 765 C CA . ARG A 1 100 ? 24.532 1.469 -24.533 1.00 85.44 100 ARG A CA 1
ATOM 766 C C . ARG A 1 100 ? 24.949 2.617 -25.449 1.00 85.44 100 ARG A C 1
ATOM 768 O O . ARG A 1 100 ? 26.001 2.560 -26.083 1.00 85.44 100 ARG A O 1
ATOM 775 N N . ALA A 1 101 ? 24.159 3.685 -25.486 1.00 86.75 101 ALA A N 1
ATOM 776 C CA . ALA A 1 101 ? 24.465 4.868 -26.280 1.00 86.75 101 ALA A CA 1
ATOM 777 C C . ALA A 1 101 ? 25.695 5.633 -25.775 1.00 86.75 101 ALA A C 1
ATOM 779 O O . ALA A 1 101 ? 26.452 6.182 -26.577 1.00 86.75 101 ALA A O 1
ATOM 780 N N . ARG A 1 102 ? 25.904 5.672 -24.452 1.00 80.62 102 ARG A N 1
ATOM 781 C CA . ARG A 1 102 ? 27.083 6.298 -23.838 1.00 80.62 102 ARG A CA 1
ATOM 782 C C . ARG A 1 102 ? 28.367 5.551 -24.186 1.00 80.62 102 ARG A C 1
ATOM 784 O O . ARG A 1 102 ? 29.370 6.193 -24.476 1.00 80.62 102 ARG A O 1
ATOM 791 N N . GLU A 1 103 ? 28.331 4.223 -24.152 1.00 84.88 103 GLU A N 1
ATOM 792 C CA . GLU A 1 103 ? 29.485 3.367 -24.452 1.00 84.88 103 GLU A CA 1
ATOM 793 C C . GLU A 1 103 ? 29.798 3.325 -25.961 1.00 84.88 103 GLU A C 1
ATOM 795 O O . GLU A 1 103 ? 30.965 3.304 -26.343 1.00 84.88 103 GLU A O 1
ATOM 800 N N . GLY A 1 104 ? 28.774 3.371 -26.824 1.00 80.50 104 GLY A N 1
ATOM 801 C CA . GLY A 1 104 ? 28.916 3.289 -28.285 1.00 80.50 104 GLY A CA 1
ATOM 802 C C . GLY A 1 104 ? 29.115 4.618 -29.031 1.00 80.50 104 GLY A C 1
ATOM 803 O O . GLY A 1 104 ? 29.321 4.600 -30.240 1.00 80.50 104 GLY A O 1
ATOM 804 N N . GLY A 1 105 ? 29.035 5.772 -28.358 1.00 75.00 105 GLY A N 1
ATOM 805 C CA . GLY A 1 105 ? 29.288 7.096 -28.954 1.00 75.00 105 GLY A CA 1
ATOM 806 C C . GLY A 1 105 ? 28.117 7.744 -29.717 1.00 75.00 105 GLY A C 1
ATOM 807 O O . GLY A 1 105 ? 28.206 8.916 -30.078 1.00 75.00 105 GLY A O 1
ATOM 808 N N . GLU A 1 106 ? 26.984 7.061 -29.906 1.00 74.81 106 GLU A N 1
ATOM 809 C CA . GLU A 1 106 ? 25.797 7.591 -30.609 1.00 74.81 106 GLU A CA 1
ATOM 810 C C . GLU A 1 106 ? 24.772 8.267 -29.673 1.00 74.81 106 GLU A C 1
ATOM 812 O O . GLU A 1 106 ? 23.568 8.001 -29.686 1.00 74.81 106 GLU A O 1
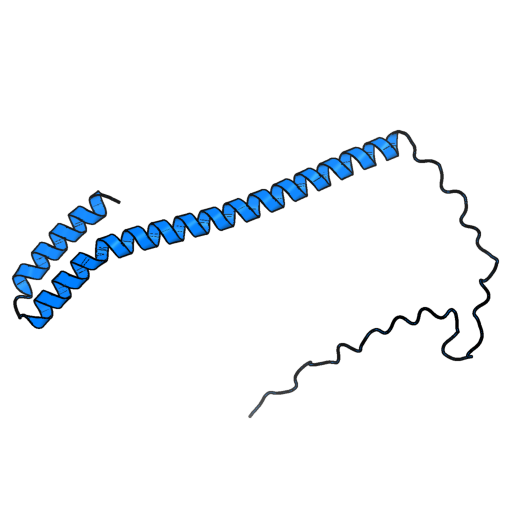ATOM 817 N N . TYR A 1 107 ? 25.236 9.203 -28.846 1.00 70.00 107 TYR A N 1
ATOM 818 C CA . TYR A 1 107 ? 24.418 9.810 -27.785 1.00 70.00 107 TYR A CA 1
ATOM 819 C C . TYR A 1 107 ? 23.306 10.760 -28.287 1.00 70.00 107 TYR A C 1
ATOM 821 O O . TYR A 1 107 ? 22.405 11.142 -27.539 1.00 70.00 107 TYR A O 1
ATOM 829 N N . GLY A 1 108 ? 23.375 11.210 -29.545 1.00 70.50 108 GLY A N 1
ATOM 830 C CA . GLY A 1 108 ? 22.409 12.144 -30.143 1.00 70.50 108 GLY A CA 1
ATOM 831 C C . GLY A 1 108 ? 21.078 11.488 -30.523 1.00 70.50 108 GLY A C 1
ATOM 832 O O . GLY A 1 108 ? 20.023 11.942 -30.087 1.00 70.50 108 GLY A O 1
ATOM 833 N N . GLY A 1 109 ? 21.125 10.400 -31.299 1.00 75.44 109 GLY A N 1
ATOM 834 C CA . GLY A 1 109 ? 19.930 9.654 -31.718 1.00 75.44 109 GLY A CA 1
ATOM 835 C C . GLY A 1 109 ? 19.289 8.854 -30.582 1.00 75.44 109 GLY A C 1
ATOM 836 O O . GLY A 1 109 ? 18.069 8.702 -30.547 1.00 75.44 109 GLY A O 1
ATOM 837 N N . ALA A 1 110 ? 20.094 8.401 -29.620 1.00 76.00 110 ALA A N 1
ATOM 838 C CA . ALA A 1 110 ? 19.609 7.689 -28.444 1.00 76.00 110 ALA A CA 1
ATOM 839 C C . ALA A 1 110 ? 18.761 8.567 -27.512 1.00 76.00 110 ALA A C 1
ATOM 841 O O . ALA A 1 110 ? 17.735 8.114 -27.018 1.00 76.00 110 ALA A O 1
ATOM 842 N N . ARG A 1 111 ? 19.123 9.847 -27.330 1.00 79.69 111 ARG A N 1
ATOM 843 C CA . ARG A 1 111 ? 18.351 10.779 -26.487 1.00 79.69 111 ARG A CA 1
ATOM 844 C C . ARG A 1 111 ? 16.915 10.982 -26.968 1.00 79.69 111 ARG A C 1
ATOM 846 O O . ARG A 1 111 ? 16.022 11.090 -26.138 1.00 79.69 111 ARG A O 1
ATOM 853 N N . ARG A 1 112 ? 16.688 11.017 -28.287 1.00 80.00 112 ARG A N 1
ATOM 854 C CA . ARG A 1 112 ? 15.334 11.142 -28.848 1.00 80.00 112 ARG A CA 1
ATOM 855 C C . ARG A 1 112 ? 14.502 9.887 -28.574 1.00 80.00 112 ARG A C 1
ATOM 857 O O . ARG A 1 112 ? 13.410 10.015 -28.045 1.00 80.00 112 ARG A O 1
ATOM 864 N N . ARG A 1 113 ? 15.056 8.695 -28.832 1.00 84.31 113 ARG A N 1
ATOM 865 C CA . ARG A 1 113 ? 14.362 7.420 -28.562 1.00 84.31 113 ARG A CA 1
ATOM 866 C C . ARG A 1 113 ? 14.005 7.247 -27.088 1.00 84.31 113 ARG A C 1
ATOM 868 O O . ARG A 1 113 ? 12.902 6.826 -26.780 1.00 84.31 113 ARG A O 1
ATOM 875 N N . VAL A 1 114 ? 14.921 7.616 -26.195 1.00 86.50 114 VAL A N 1
ATOM 876 C CA . VAL A 1 114 ? 14.690 7.600 -24.745 1.00 86.50 114 VAL A CA 1
ATOM 877 C C . VAL A 1 114 ? 13.530 8.515 -24.351 1.00 86.50 114 VAL A C 1
ATOM 879 O O . VAL A 1 114 ? 12.699 8.110 -23.547 1.00 86.50 114 VAL A O 1
ATOM 882 N N . GLY A 1 115 ? 13.448 9.719 -24.930 1.00 83.75 115 GLY A N 1
ATOM 883 C CA . GLY A 1 115 ? 12.319 10.630 -24.716 1.00 83.75 115 GLY A CA 1
ATOM 884 C C . GLY A 1 115 ? 10.990 10.023 -25.165 1.00 83.75 115 GLY A C 1
ATOM 885 O O . GLY A 1 115 ? 10.059 9.948 -24.371 1.00 83.75 115 GLY A O 1
ATOM 886 N N . ASP A 1 116 ? 10.943 9.493 -26.390 1.00 87.62 116 ASP A N 1
ATOM 887 C CA . ASP A 1 116 ? 9.737 8.853 -26.935 1.00 87.62 116 ASP A CA 1
ATOM 888 C C . ASP A 1 116 ? 9.293 7.648 -26.075 1.00 87.62 116 ASP A C 1
ATOM 890 O O . ASP A 1 116 ? 8.102 7.406 -25.872 1.00 87.62 116 ASP A O 1
ATOM 894 N N . GLN A 1 117 ? 10.253 6.891 -25.535 1.00 87.44 117 GLN A N 1
ATOM 895 C CA . GLN A 1 117 ? 9.998 5.730 -24.683 1.00 87.44 117 GLN A CA 1
ATOM 896 C C . GLN A 1 117 ? 9.530 6.128 -23.276 1.00 87.44 117 GLN A C 1
ATOM 898 O O . GLN A 1 117 ? 8.649 5.470 -22.730 1.00 87.44 117 GLN A O 1
ATOM 903 N N . LEU A 1 118 ? 10.048 7.224 -22.711 1.00 87.88 118 LEU A N 1
ATOM 904 C CA . LEU A 1 118 ? 9.555 7.792 -21.451 1.00 87.88 118 LEU A CA 1
ATOM 905 C C . LEU A 1 118 ? 8.110 8.287 -21.577 1.00 87.88 118 LEU A C 1
ATOM 907 O O . LEU A 1 118 ? 7.290 7.978 -20.710 1.00 87.88 118 LEU A O 1
ATOM 911 N N . ASP A 1 119 ? 7.778 8.998 -22.657 1.00 87.94 119 ASP A N 1
ATOM 912 C CA . ASP A 1 119 ? 6.408 9.454 -22.930 1.00 87.94 119 ASP A CA 1
ATOM 913 C C . ASP A 1 119 ? 5.451 8.257 -23.076 1.00 87.94 119 ASP A C 1
ATOM 915 O O . ASP A 1 119 ? 4.355 8.234 -22.507 1.00 87.94 119 ASP A O 1
ATOM 919 N N . ALA A 1 120 ? 5.888 7.205 -23.775 1.00 89.44 120 ALA A N 1
ATOM 920 C CA . ALA A 1 120 ? 5.113 5.978 -23.923 1.00 89.44 120 ALA A CA 1
ATOM 921 C C . ALA A 1 120 ? 4.909 5.228 -22.594 1.00 89.44 120 ALA A C 1
ATOM 923 O O . ALA A 1 120 ? 3.834 4.673 -22.375 1.00 89.44 120 ALA A O 1
ATOM 924 N N . THR A 1 121 ? 5.914 5.186 -21.715 1.00 89.56 121 THR A N 1
ATOM 925 C CA . THR A 1 121 ? 5.810 4.531 -20.401 1.00 89.56 121 THR A CA 1
ATOM 926 C C . THR A 1 121 ? 4.921 5.326 -19.449 1.00 89.56 121 THR A C 1
ATOM 928 O O . THR A 1 121 ? 4.044 4.754 -18.813 1.00 89.56 121 THR A O 1
ATOM 931 N N . THR A 1 122 ? 5.084 6.647 -19.383 1.00 88.56 122 THR A N 1
ATOM 932 C CA . THR A 1 122 ? 4.272 7.511 -18.506 1.00 88.56 122 THR A CA 1
ATOM 933 C C . THR A 1 122 ? 2.811 7.600 -18.929 1.00 88.56 122 THR A C 1
ATOM 935 O O . THR A 1 122 ? 1.955 7.744 -18.070 1.00 88.56 122 THR A O 1
ATOM 938 N N . THR A 1 123 ? 2.498 7.438 -20.216 1.00 91.25 123 THR A N 1
ATOM 939 C CA . THR A 1 123 ? 1.103 7.350 -20.689 1.00 91.25 123 THR A CA 1
ATOM 940 C C . THR A 1 123 ? 0.403 6.055 -20.244 1.00 91.25 123 THR A C 1
ATOM 942 O O . THR A 1 123 ? -0.825 5.987 -20.244 1.00 91.25 123 THR A O 1
ATOM 945 N N . LYS A 1 124 ? 1.160 5.003 -19.900 1.00 83.12 124 LYS A N 1
ATOM 946 C CA . LYS A 1 124 ? 0.614 3.707 -19.457 1.00 83.12 124 LYS A CA 1
ATOM 947 C C . LYS A 1 124 ? 0.382 3.622 -17.946 1.00 83.12 124 LYS A C 1
ATOM 949 O O . LYS A 1 124 ? -0.343 2.721 -17.524 1.00 83.12 124 LYS A O 1
ATOM 954 N N . LEU A 1 125 ? 1.049 4.476 -17.168 1.00 79.69 125 LEU A N 1
ATOM 955 C CA . LEU A 1 125 ? 0.971 4.544 -15.704 1.00 79.69 125 LEU A CA 1
ATOM 956 C C . LEU A 1 125 ? -0.187 5.448 -15.267 1.00 79.69 125 LEU A C 1
ATOM 958 O O . LEU A 1 125 ? -0.819 5.103 -14.245 1.00 79.69 125 LEU A O 1
#

Sequence (125 aa):
MSEFDQDPGAEEGVRVTDKRRIDPETGQVREPVAGVAPEPSPEPSAEDAQVAELTADLQRVTAEYANYRKRVDRDRQSVNDLAAAAVVSELLPILDDLRRAREGGEYGGARRRVGDQLDATTTKL